Protein AF-A0A8J3I925-F1 (afdb_monomer_lite)

pLDDT: mean 83.01, std 7.58, range [53.56, 90.94]

Secondary structure (DSSP, 8-state):
----S---HHHHHHHHHH-TT--EEEE-S-HHHHHHHHHH-TTSEEEE-

Foldseek 3Di:
DDDFPDPALVSLLCVLQVCQVAAEDEDEPDPRVVSSCCNRHVNHHYDYD

Sequence (49 aa):
MQLLADRAVKTTKAWLRTHPEIEIISRDRGKLFREAATNGAPQAQQVAD

Radius of gyration: 9.73 Å; chains: 1; bounding box: 20×22×19 Å

Structure (mmCIF, N/CA/C/O backbone):
data_AF-A0A8J3I925-F1
#
_entry.id   AF-A0A8J3I925-F1
#
loop_
_atom_site.group_PDB
_atom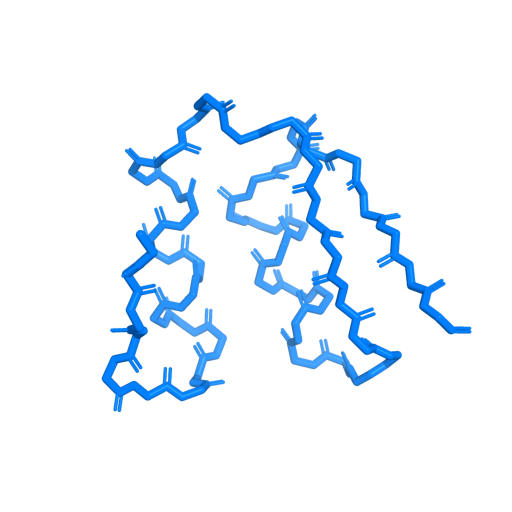_site.id
_atom_site.type_symbol
_atom_site.label_atom_id
_atom_site.label_alt_id
_atom_site.label_comp_id
_atom_site.label_asym_id
_atom_site.label_entity_id
_atom_site.label_seq_id
_atom_site.pdbx_PDB_ins_code
_atom_site.Cartn_x
_atom_site.Cartn_y
_atom_site.Cartn_z
_atom_site.occupancy
_atom_site.B_iso_or_equiv
_atom_site.auth_seq_id
_atom_site.auth_comp_id
_atom_site.auth_asym_id
_atom_site.auth_atom_id
_atom_site.pdbx_PDB_model_num
ATOM 1 N N . MET A 1 1 ? 5.149 -15.647 2.974 1.00 53.56 1 MET A N 1
ATOM 2 C CA . MET A 1 1 ? 6.016 -14.556 2.479 1.00 53.56 1 MET A CA 1
ATOM 3 C C . MET A 1 1 ? 6.074 -14.676 0.965 1.00 53.56 1 MET A C 1
ATOM 5 O O . MET A 1 1 ? 6.631 -15.648 0.475 1.00 53.56 1 MET A O 1
ATOM 9 N N . GLN A 1 2 ? 5.410 -13.779 0.238 1.00 67.50 2 GLN A N 1
ATOM 10 C CA . GLN A 1 2 ? 5.314 -13.838 -1.222 1.00 67.50 2 GLN A CA 1
ATOM 11 C C . GLN A 1 2 ? 6.176 -12.722 -1.811 1.00 67.50 2 GLN A C 1
ATOM 13 O O . GLN A 1 2 ? 5.998 -11.557 -1.461 1.00 67.50 2 GLN A O 1
ATOM 18 N N . LEU A 1 3 ? 7.143 -13.083 -2.656 1.00 71.12 3 LEU A N 1
ATOM 19 C CA . LEU A 1 3 ? 8.019 -12.119 -3.314 1.00 71.12 3 LEU A CA 1
ATOM 20 C C . LEU A 1 3 ? 7.396 -11.710 -4.651 1.00 71.12 3 LEU A C 1
ATOM 22 O O . LEU A 1 3 ? 7.055 -12.567 -5.466 1.00 71.12 3 LEU A O 1
ATOM 26 N N . LEU A 1 4 ? 7.236 -10.405 -4.872 1.00 76.62 4 LEU A N 1
ATOM 27 C CA . LEU A 1 4 ? 6.794 -9.884 -6.164 1.00 76.62 4 LEU A CA 1
ATOM 28 C C . LEU A 1 4 ? 7.897 -10.083 -7.208 1.00 76.62 4 LEU A C 1
ATOM 30 O O . LEU A 1 4 ? 9.076 -9.896 -6.914 1.00 76.62 4 LEU A O 1
ATOM 34 N N . ALA A 1 5 ? 7.499 -10.431 -8.433 1.00 76.25 5 ALA A N 1
ATOM 35 C CA . ALA A 1 5 ? 8.423 -10.694 -9.538 1.00 76.25 5 ALA A CA 1
ATOM 36 C C . ALA A 1 5 ? 9.240 -9.457 -9.959 1.00 76.25 5 ALA A C 1
ATOM 38 O O . ALA A 1 5 ? 10.309 -9.597 -10.544 1.00 76.25 5 ALA A O 1
ATOM 39 N N . ASP A 1 6 ? 8.747 -8.254 -9.658 1.00 73.06 6 ASP A N 1
ATOM 40 C CA . ASP A 1 6 ? 9.404 -6.992 -9.979 1.00 73.06 6 ASP A CA 1
ATOM 41 C C . ASP A 1 6 ? 9.079 -5.910 -8.930 1.00 73.06 6 ASP A C 1
ATOM 43 O O . ASP A 1 6 ? 8.031 -5.949 -8.279 1.00 73.06 6 ASP A O 1
ATOM 47 N N . ARG A 1 7 ? 9.983 -4.930 -8.772 1.00 66.81 7 ARG A N 1
ATOM 48 C CA . ARG A 1 7 ? 9.865 -3.812 -7.815 1.00 66.81 7 ARG A CA 1
ATOM 49 C C . ARG A 1 7 ? 9.066 -2.613 -8.359 1.00 66.81 7 ARG A C 1
ATOM 51 O O . ARG A 1 7 ? 9.107 -1.538 -7.757 1.00 66.81 7 ARG A O 1
ATOM 58 N N . ALA A 1 8 ? 8.336 -2.743 -9.468 1.00 77.19 8 ALA A N 1
ATOM 59 C CA . ALA A 1 8 ? 7.539 -1.647 -10.009 1.00 77.19 8 ALA A CA 1
ATOM 60 C C . ALA A 1 8 ? 6.328 -1.281 -9.142 1.00 77.19 8 ALA A C 1
ATOM 62 O O . ALA A 1 8 ? 5.578 -2.122 -8.644 1.00 77.19 8 ALA A O 1
ATOM 63 N N . VAL A 1 9 ? 6.054 0.025 -9.108 1.00 76.38 9 VAL A N 1
ATOM 64 C CA . VAL A 1 9 ? 4.875 0.639 -8.473 1.00 76.38 9 VAL A CA 1
ATOM 65 C C . VAL A 1 9 ? 3.575 -0.003 -8.944 1.00 76.38 9 VAL A C 1
ATOM 67 O O . VAL A 1 9 ? 2.685 -0.250 -8.137 1.00 76.38 9 VAL A O 1
ATOM 70 N N . LYS A 1 10 ? 3.461 -0.290 -10.248 1.00 81.62 10 LYS A N 1
ATOM 71 C CA . LYS A 1 10 ? 2.251 -0.875 -10.844 1.00 81.62 10 LYS A CA 1
ATOM 72 C C . LYS A 1 10 ? 1.963 -2.270 -10.289 1.00 81.62 10 LYS A C 1
ATOM 74 O O . LYS A 1 10 ? 0.826 -2.531 -9.905 1.00 81.62 10 LYS A O 1
ATOM 79 N N . THR A 1 11 ? 2.985 -3.119 -10.206 1.00 83.00 11 THR A N 1
ATOM 80 C CA . THR A 1 11 ? 2.881 -4.494 -9.702 1.00 83.00 11 THR A CA 1
ATOM 81 C C . THR A 1 11 ? 2.522 -4.499 -8.220 1.00 83.00 11 THR A C 1
ATOM 83 O O . THR A 1 11 ? 1.549 -5.135 -7.822 1.00 83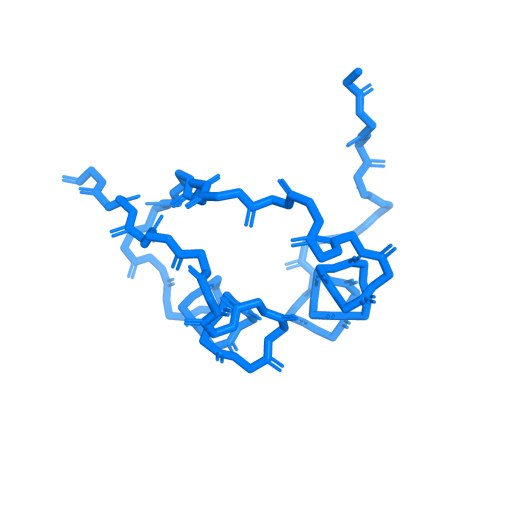.00 11 THR A O 1
ATOM 86 N N . THR A 1 12 ? 3.230 -3.703 -7.415 1.00 83.69 12 THR A N 1
ATOM 87 C CA . THR A 1 12 ? 2.958 -3.574 -5.977 1.00 83.69 12 THR A CA 1
ATOM 88 C C . THR A 1 12 ? 1.565 -3.009 -5.715 1.00 83.69 12 THR A C 1
ATOM 90 O O . THR A 1 12 ? 0.839 -3.532 -4.881 1.00 83.69 12 THR A O 1
ATOM 93 N N . LYS A 1 13 ? 1.138 -1.982 -6.459 1.00 87.12 13 LYS A N 1
ATOM 94 C CA . LYS A 1 13 ? -0.206 -1.400 -6.339 1.00 87.12 13 LYS A CA 1
ATOM 95 C C . LYS A 1 13 ? -1.302 -2.409 -6.678 1.00 87.12 13 LYS A C 1
ATOM 97 O O . LYS A 1 13 ? -2.313 -2.447 -5.985 1.00 87.12 13 LYS A O 1
ATOM 102 N N . ALA A 1 14 ? -1.128 -3.183 -7.749 1.00 87.62 14 ALA A N 1
ATOM 103 C CA . ALA A 1 14 ? -2.094 -4.205 -8.142 1.00 87.62 14 ALA A CA 1
ATOM 104 C C . ALA A 1 14 ? -2.216 -5.290 -7.066 1.00 87.62 14 ALA A C 1
ATOM 106 O O . ALA A 1 14 ? -3.329 -5.638 -6.691 1.00 87.62 14 ALA A O 1
ATOM 107 N N . TRP A 1 15 ? -1.087 -5.743 -6.519 1.00 87.62 15 TRP A N 1
ATOM 108 C CA . TRP A 1 15 ? -1.061 -6.728 -5.442 1.00 87.62 15 TRP A CA 1
ATOM 109 C C . TRP A 1 15 ? -1.682 -6.188 -4.144 1.00 87.62 15 TRP A C 1
ATOM 111 O O . TRP A 1 15 ? -2.547 -6.820 -3.560 1.00 87.62 15 TRP A O 1
ATOM 121 N N . LEU A 1 16 ? -1.349 -4.965 -3.731 1.00 88.06 16 LEU A N 1
ATOM 122 C CA . LEU A 1 16 ? -1.954 -4.347 -2.544 1.00 88.06 16 LEU A CA 1
ATOM 123 C C . LEU A 1 16 ? -3.483 -4.222 -2.648 1.00 88.06 16 LEU A C 1
ATOM 125 O O . LEU A 1 16 ? -4.180 -4.372 -1.652 1.00 88.06 16 LEU A O 1
ATOM 129 N N . ARG A 1 17 ? -4.022 -4.013 -3.856 1.00 87.00 17 ARG A N 1
ATOM 130 C CA . ARG A 1 17 ? -5.477 -3.971 -4.085 1.00 87.00 17 ARG A CA 1
ATOM 131 C C . ARG A 1 17 ? -6.152 -5.328 -3.948 1.00 87.00 17 ARG A C 1
ATOM 133 O O . ARG A 1 17 ? -7.328 -5.372 -3.605 1.00 87.00 17 ARG A O 1
ATOM 140 N N . THR A 1 18 ? -5.443 -6.415 -4.247 1.00 88.50 18 THR A N 1
ATOM 141 C CA . THR A 1 18 ? -5.963 -7.775 -4.045 1.00 88.50 18 THR A CA 1
ATOM 142 C C . THR A 1 18 ? -5.82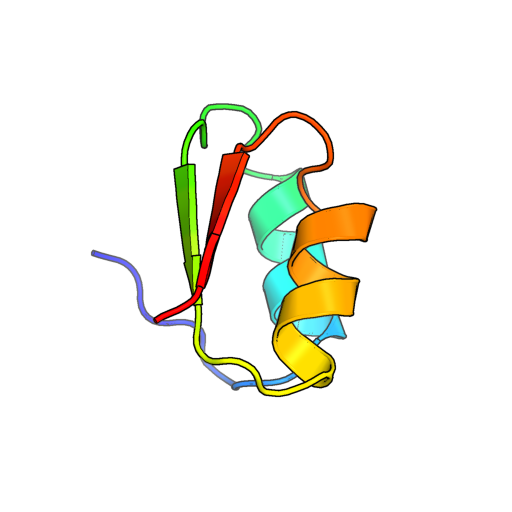6 -8.236 -2.599 1.00 88.50 18 THR A C 1
ATOM 144 O O . THR A 1 18 ? -6.369 -9.279 -2.259 1.00 88.50 18 THR A O 1
ATOM 147 N N . HIS A 1 19 ? -5.135 -7.456 -1.766 1.00 87.56 19 HIS A N 1
ATOM 148 C CA . HIS A 1 19 ? -4.832 -7.765 -0.377 1.00 87.56 19 HIS A CA 1
ATOM 149 C C . HIS A 1 19 ? -5.340 -6.660 0.567 1.00 87.56 19 HIS A C 1
ATOM 151 O O . HIS A 1 19 ? -4.550 -5.935 1.180 1.00 87.56 19 HIS A O 1
ATOM 157 N N . PRO A 1 20 ? -6.674 -6.483 0.681 1.00 84.50 20 PRO A N 1
ATOM 158 C CA . PRO A 1 20 ? -7.255 -5.464 1.548 1.00 84.50 20 PRO A CA 1
ATOM 159 C C . PRO A 1 20 ? -7.022 -5.753 3.036 1.00 84.50 20 PRO A C 1
ATOM 161 O O . PRO A 1 20 ? -7.111 -4.826 3.836 1.00 84.50 20 PRO A O 1
ATOM 164 N N . GLU A 1 21 ? -6.690 -6.999 3.402 1.00 90.12 21 GLU A N 1
ATOM 165 C CA . GLU A 1 21 ? -6.349 -7.384 4.777 1.00 90.12 21 GLU A CA 1
ATOM 166 C C . GLU A 1 21 ? -5.020 -6.800 5.282 1.00 90.12 21 GLU A C 1
ATOM 168 O O . GLU A 1 21 ? -4.688 -6.943 6.454 1.00 90.12 21 GLU A O 1
ATOM 173 N N . ILE A 1 22 ? -4.237 -6.154 4.416 1.00 89.06 22 ILE A N 1
ATOM 174 C CA . ILE A 1 22 ? -2.983 -5.524 4.820 1.00 89.06 22 ILE A CA 1
ATOM 175 C C . ILE A 1 22 ? -3.276 -4.256 5.618 1.00 89.06 22 ILE A C 1
ATOM 177 O O . ILE A 1 22 ? -3.788 -3.270 5.086 1.00 89.06 22 ILE A O 1
ATOM 181 N N . GLU A 1 23 ? -2.865 -4.274 6.883 1.00 90.06 23 GLU A N 1
ATOM 182 C CA . GLU A 1 23 ? -3.021 -3.153 7.815 1.00 90.06 23 GLU A CA 1
ATOM 183 C C . GLU A 1 23 ? -1.757 -2.295 7.932 1.00 90.06 23 GLU A C 1
ATOM 185 O O . GLU A 1 23 ? -1.848 -1.105 8.218 1.00 90.06 23 GLU A O 1
ATOM 190 N N . ILE A 1 24 ? -0.570 -2.866 7.700 1.00 89.69 24 ILE A N 1
ATOM 191 C CA . ILE A 1 24 ? 0.715 -2.170 7.857 1.00 89.69 24 ILE A CA 1
ATOM 192 C C . ILE A 1 24 ? 1.606 -2.435 6.642 1.00 89.69 24 ILE A C 1
ATOM 194 O O . ILE A 1 24 ? 1.835 -3.580 6.256 1.00 89.69 24 ILE A O 1
ATOM 198 N N . ILE A 1 25 ? 2.161 -1.365 6.068 1.00 88.44 25 ILE A N 1
ATOM 199 C CA . ILE A 1 25 ? 3.146 -1.417 4.983 1.00 88.44 25 ILE A CA 1
ATOM 200 C C . ILE A 1 25 ? 4.452 -0.805 5.480 1.00 88.44 25 ILE A C 1
ATOM 202 O O . ILE A 1 25 ? 4.564 0.414 5.619 1.00 88.44 25 ILE A O 1
ATOM 206 N N . SER A 1 26 ? 5.453 -1.655 5.701 1.00 89.69 26 SER A N 1
ATOM 207 C CA . SER A 1 26 ? 6.832 -1.222 5.930 1.00 89.69 26 SER A CA 1
ATOM 208 C C . SER A 1 26 ? 7.511 -0.945 4.589 1.00 89.69 26 SER A C 1
ATOM 210 O O . SER A 1 26 ? 7.489 -1.788 3.687 1.00 89.69 26 SER A O 1
ATOM 212 N N . ARG A 1 27 ? 8.073 0.253 4.423 1.00 84.56 27 ARG A N 1
ATOM 213 C CA . ARG A 1 27 ? 8.740 0.662 3.181 1.00 84.56 27 ARG A CA 1
ATOM 214 C C . ARG A 1 27 ? 9.883 1.637 3.425 1.00 84.56 27 ARG A C 1
ATOM 216 O O . ARG A 1 27 ? 9.838 2.445 4.336 1.00 84.56 27 ARG A O 1
ATOM 223 N N . ASP A 1 28 ? 10.852 1.640 2.520 1.00 82.56 28 ASP A N 1
ATOM 224 C CA . ASP A 1 28 ? 11.894 2.667 2.473 1.00 82.56 28 ASP A CA 1
ATOM 225 C C . ASP A 1 28 ? 11.331 4.041 2.026 1.00 82.56 28 ASP A C 1
ATOM 227 O O . ASP A 1 28 ? 10.266 4.130 1.386 1.00 82.56 28 ASP A O 1
ATOM 231 N N . ARG A 1 29 ? 12.053 5.137 2.319 1.00 78.12 29 ARG A N 1
ATOM 232 C CA . ARG A 1 29 ? 11.680 6.518 1.936 1.00 78.12 29 ARG A CA 1
ATOM 233 C C . ARG A 1 29 ? 11.618 6.751 0.421 1.00 78.12 29 ARG A C 1
ATOM 235 O O . ARG A 1 29 ? 11.118 7.793 -0.011 1.00 78.12 29 ARG A O 1
ATOM 242 N N . GLY A 1 30 ? 12.014 5.778 -0.400 1.00 78.00 30 GLY A N 1
ATOM 243 C CA . GLY A 1 30 ? 11.865 5.781 -1.852 1.00 78.00 30 GLY A CA 1
ATOM 244 C C . GLY A 1 30 ? 10.447 6.115 -2.338 1.00 78.00 30 GLY A C 1
ATOM 245 O O . GLY A 1 30 ? 9.454 5.502 -1.939 1.00 78.00 30 GLY A O 1
ATOM 246 N N . LYS A 1 31 ? 10.345 7.086 -3.256 1.00 76.19 31 LYS A N 1
ATOM 247 C CA . LYS A 1 31 ? 9.067 7.637 -3.754 1.00 76.19 31 LYS A CA 1
ATOM 248 C C . LYS A 1 31 ? 8.154 6.593 -4.416 1.00 76.19 31 LYS A C 1
ATOM 250 O O . LYS A 1 31 ? 6.938 6.703 -4.307 1.00 76.19 31 LYS A O 1
ATOM 255 N N . LEU A 1 32 ? 8.732 5.570 -5.046 1.00 78.00 32 LEU A N 1
ATOM 256 C CA . LEU A 1 32 ? 8.006 4.534 -5.793 1.00 78.00 32 LEU A CA 1
ATOM 257 C C . LEU A 1 32 ? 7.031 3.752 -4.895 1.00 78.00 32 LEU A C 1
ATOM 259 O O . LEU A 1 32 ? 5.848 3.618 -5.209 1.00 78.00 32 LEU A O 1
ATOM 263 N N . PHE A 1 33 ? 7.496 3.296 -3.732 1.00 75.25 33 PHE A N 1
ATOM 264 C CA . PHE A 1 33 ? 6.662 2.518 -2.813 1.00 75.25 33 PHE A CA 1
ATOM 265 C C . PHE A 1 33 ? 5.636 3.373 -2.069 1.00 75.25 33 PHE A C 1
ATOM 267 O O . PHE A 1 33 ? 4.588 2.855 -1.693 1.00 75.25 33 PHE A O 1
ATOM 274 N N . ARG A 1 34 ? 5.879 4.686 -1.929 1.00 84.44 34 ARG A N 1
ATOM 275 C CA . ARG A 1 34 ? 4.876 5.628 -1.406 1.00 84.44 34 ARG A CA 1
ATOM 276 C C . ARG A 1 34 ? 3.625 5.618 -2.254 1.00 84.44 34 ARG A C 1
ATOM 278 O O . ARG A 1 34 ? 2.522 5.469 -1.747 1.00 84.44 34 ARG A O 1
ATOM 285 N N . GLU A 1 35 ? 3.815 5.793 -3.554 1.00 86.19 35 GLU A N 1
ATOM 286 C CA . GLU A 1 35 ? 2.707 5.941 -4.480 1.00 86.19 35 GLU A CA 1
ATOM 287 C C . GLU A 1 35 ? 1.940 4.623 -4.634 1.00 86.19 35 GLU A C 1
ATOM 289 O O . GLU A 1 35 ? 0.708 4.628 -4.6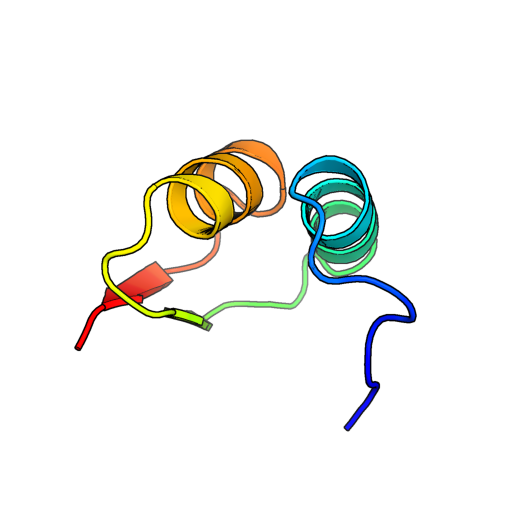68 1.00 86.19 35 GLU A O 1
ATOM 294 N N . ALA A 1 36 ? 2.656 3.492 -4.636 1.00 85.81 36 ALA A N 1
ATOM 295 C CA . ALA A 1 36 ? 2.051 2.165 -4.628 1.00 85.81 36 ALA A CA 1
ATOM 296 C C . ALA A 1 36 ? 1.221 1.919 -3.363 1.00 85.81 36 ALA A C 1
ATOM 298 O O . ALA A 1 36 ? 0.079 1.491 -3.482 1.00 85.81 36 ALA A O 1
ATOM 299 N N . ALA A 1 37 ? 1.763 2.225 -2.180 1.00 87.12 37 ALA A N 1
ATOM 300 C CA . ALA A 1 37 ? 1.071 2.042 -0.909 1.00 87.12 37 ALA A CA 1
ATOM 301 C C . ALA A 1 37 ? -0.169 2.939 -0.814 1.00 87.12 37 ALA A C 1
ATOM 303 O O . ALA A 1 37 ? -1.274 2.439 -0.635 1.00 87.12 37 ALA A O 1
ATOM 304 N N . THR A 1 38 ? -0.020 4.245 -1.063 1.00 86.31 38 THR A N 1
ATOM 305 C CA . THR A 1 38 ? -1.133 5.205 -1.000 1.00 86.31 38 THR A CA 1
ATOM 306 C C . THR A 1 38 ? -2.268 4.858 -1.968 1.00 86.31 38 THR A C 1
ATOM 308 O O . THR A 1 38 ? -3.431 5.004 -1.615 1.00 86.31 38 THR A O 1
ATOM 311 N N . ASN A 1 39 ? -1.966 4.399 -3.188 1.00 88.75 39 ASN A N 1
ATOM 312 C CA . ASN A 1 39 ? -3.005 4.102 -4.183 1.00 88.75 39 ASN A CA 1
ATOM 313 C C . ASN A 1 39 ? -3.462 2.632 -4.218 1.00 88.75 39 ASN A C 1
ATOM 315 O O . ASN A 1 39 ? -4.433 2.303 -4.916 1.00 88.75 39 ASN A O 1
ATOM 319 N N . GLY A 1 40 ? -2.685 1.742 -3.610 1.00 87.12 40 GLY A N 1
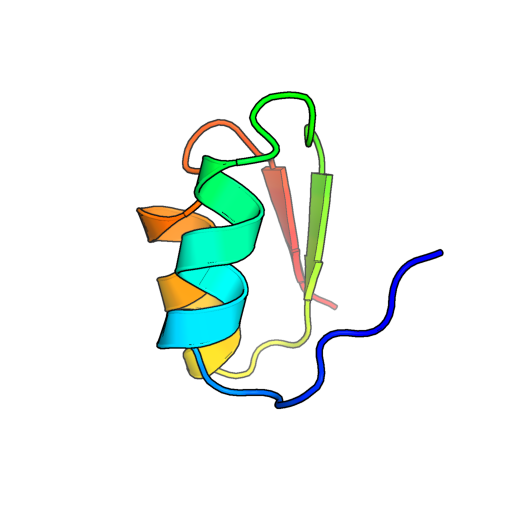ATOM 320 C CA . GLY A 1 40 ? -2.894 0.297 -3.614 1.00 87.12 40 GLY A CA 1
ATOM 321 C C . GLY A 1 40 ? -3.610 -0.184 -2.362 1.00 87.12 40 GLY A C 1
ATOM 322 O O . GLY A 1 40 ? -4.501 -1.016 -2.467 1.00 87.12 40 GLY A O 1
ATOM 323 N N . ALA A 1 41 ? -3.260 0.390 -1.214 1.00 89.50 41 ALA A N 1
ATOM 324 C CA . ALA A 1 41 ? -3.846 0.091 0.083 1.00 89.50 41 ALA A CA 1
ATOM 325 C C . ALA A 1 41 ? -3.898 1.379 0.928 1.00 89.50 41 ALA A C 1
ATOM 327 O O . ALA A 1 41 ? -3.103 1.549 1.853 1.00 89.50 41 ALA A O 1
ATOM 328 N N . PRO A 1 42 ? -4.805 2.322 0.603 1.00 87.75 42 PRO A N 1
ATOM 329 C CA . PRO A 1 42 ? -4.975 3.554 1.377 1.00 87.75 42 PRO A CA 1
ATOM 330 C C . PRO A 1 42 ? -5.398 3.297 2.829 1.00 87.75 42 PRO A C 1
ATOM 332 O O . PRO A 1 42 ? -5.175 4.155 3.678 1.00 87.75 42 PRO A O 1
ATOM 335 N N . GLN A 1 43 ? -5.993 2.134 3.113 1.00 88.94 43 GLN A N 1
ATOM 336 C CA . GLN A 1 43 ? -6.353 1.706 4.464 1.00 88.94 43 GLN A CA 1
ATOM 337 C C . GLN A 1 43 ? -5.145 1.301 5.320 1.00 88.94 43 GLN A C 1
ATOM 339 O O . GLN A 1 43 ? -5.245 1.298 6.542 1.00 88.94 43 GLN A O 1
ATOM 344 N N . ALA A 1 44 ? -4.015 0.954 4.698 1.00 90.94 44 ALA A N 1
ATOM 345 C CA . ALA A 1 44 ? -2.851 0.453 5.411 1.00 90.94 44 ALA A CA 1
ATOM 346 C C . ALA A 1 44 ? -1.991 1.596 5.969 1.00 90.94 44 ALA A C 1
ATOM 348 O O . ALA A 1 44 ? -1.668 2.567 5.275 1.00 90.94 44 ALA A O 1
ATOM 349 N N . GLN A 1 45 ? -1.539 1.445 7.212 1.00 90.94 45 GLN A N 1
ATOM 350 C CA . GLN A 1 45 ? -0.591 2.348 7.842 1.00 90.94 45 GLN A CA 1
ATOM 351 C C . GLN A 1 45 ? 0.789 2.197 7.197 1.00 90.94 45 GLN A C 1
ATOM 353 O O . GLN A 1 45 ? 1.406 1.131 7.217 1.00 90.94 45 GLN A O 1
ATOM 358 N N . GLN A 1 46 ? 1.298 3.290 6.632 1.00 89.12 46 GLN A N 1
ATOM 359 C CA . GLN A 1 46 ? 2.636 3.322 6.050 1.00 89.12 46 GLN A CA 1
ATOM 360 C C . GLN A 1 46 ? 3.666 3.649 7.126 1.00 89.12 46 GLN A C 1
ATOM 362 O O . GLN A 1 46 ? 3.631 4.731 7.713 1.00 89.12 46 GLN A O 1
ATOM 367 N N . VAL A 1 47 ? 4.611 2.739 7.335 1.00 88.62 47 VAL A N 1
ATOM 368 C CA . VAL A 1 47 ? 5.762 2.941 8.215 1.00 88.62 47 VAL A CA 1
ATOM 369 C C . VAL A 1 47 ? 6.999 3.058 7.338 1.00 88.62 47 VAL A C 1
ATOM 371 O O . VAL A 1 47 ? 7.320 2.137 6.584 1.00 88.62 47 VAL A O 1
ATOM 374 N N . ALA A 1 48 ? 7.658 4.212 7.411 1.00 85.19 48 ALA A N 1
ATOM 375 C CA . ALA A 1 48 ? 8.947 4.434 6.776 1.00 85.19 48 ALA A CA 1
ATOM 376 C C . ALA A 1 48 ? 10.055 4.463 7.832 1.00 85.19 48 ALA A C 1
ATOM 378 O O . ALA A 1 48 ? 9.867 5.096 8.870 1.00 85.19 48 ALA A O 1
ATOM 379 N N . ASP A 1 49 ? 11.166 3.782 7.545 1.00 76.19 49 ASP A N 1
ATOM 380 C CA . ASP A 1 49 ? 12.445 3.899 8.268 1.00 76.19 49 ASP A CA 1
ATOM 381 C C . ASP A 1 49 ? 13.122 5.245 7.927 1.00 76.19 49 AS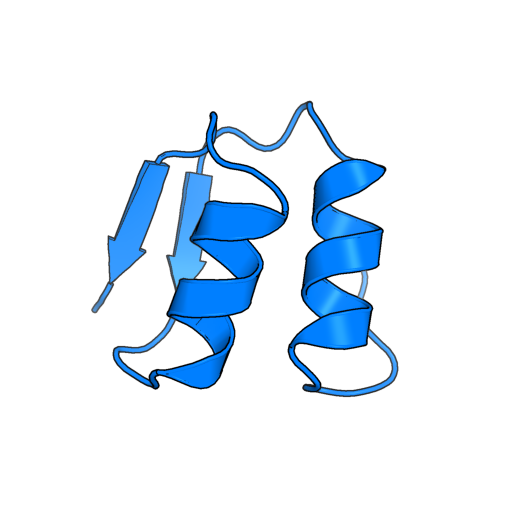P A C 1
ATOM 383 O O . ASP A 1 49 ? 13.583 5.983 8.827 1.00 76.19 49 ASP A O 1
#

Organism: NCBI:txid2778364